Protein AF-A0A0G0KI42-F1 (afdb_monomer)

InterPro domains:
  IPR036388 Winged helix-like DNA-binding domain superfamily [G3DSA:1.10.10.10] (18-71)
  IPR053925 RecX, third three-helical domain [PF21981] (20-65)

Organism: NCBI:txid1618432

Mean predicted aligned error: 8.14 Å

Radius of gyration: 13.74 Å; Cα contacts (8 Å, |Δi|>4): 38; chains: 1; bounding box: 31×19×41 Å

Solvent-accessible surface area (backbone atoms only — not comparable to full-atom values): 4206 Å² total; per-residue (Å²): 130,84,57,66,67,58,54,50,54,51,48,52,64,66,40,72,83,45,54,72,44,54,55,50,34,54,59,44,56,69,48,43,72,81,43,70,86,48,53,73,70,57,39,49,58,52,50,46,56,53,37,46,77,70,69,47,53,70,68,45,40,49,50,30,50,55,54,52,60,72,75,103

Sequence (72 aa):
GIDREIVESIMYQVLSIKSEEEVAKEALEKKARAWKSLEPLEFRKKAYGYLQRKGFEFEIVKKAVDNFLKKG

pLDDT: mean 80.7, std 14.98, range [48.44, 95.0]

Nearest PDB structures (foldseek):
  3e3v-assembly1_A  TM=7.574E-01  e=1.572E+00  Ligilactobacillus salivarius UCC118

Foldseek 3Di:
DPPPVVVVVVVCVVCVVPDLLVVLLVVLVVCCVVVVVPDLVRSLVVSQVVVVVVVDDNVSSCSSSVVVVVVD

Secondary structure (DSSP, 8-state):
---HHHHHHHHHHHHTTS-HHHHHHHHHHHHHGGGTTS-HHHHHHHHHHHHHTTT--HHHHHHHHHHHHHH-

Structure (mmCIF, N/CA/C/O backbone):
data_AF-A0A0G0KI42-F1
#
_entry.id   AF-A0A0G0KI42-F1
#
loop_
_atom_site.group_PDB
_atom_site.id
_atom_site.type_symbol
_atom_site.label_atom_id
_atom_site.label_alt_id
_atom_site.label_comp_id
_atom_site.label_asym_id
_atom_site.label_entity_id
_atom_site.label_seq_id
_atom_site.pdbx_PDB_ins_code
_atom_site.Cartn_x
_atom_site.Cartn_y
_atom_site.Cartn_z
_atom_site.occupancy
_atom_site.B_iso_or_equiv
_atom_site.auth_seq_id
_atom_site.auth_comp_id
_atom_site.auth_asym_id
_atom_site.auth_atom_id
_atom_site.pdbx_PDB_model_num
ATOM 1 N N . GLY A 1 1 ? 6.460 -3.752 -31.462 1.00 48.44 1 GLY A N 1
ATOM 2 C CA . GLY A 1 1 ? 6.504 -4.090 -30.030 1.00 48.44 1 GLY A CA 1
ATOM 3 C C . GLY A 1 1 ? 7.647 -3.315 -29.437 1.00 48.44 1 GLY A C 1
ATOM 4 O O . GLY A 1 1 ? 8.645 -3.172 -30.123 1.00 48.44 1 GLY A O 1
ATOM 5 N N . ILE A 1 2 ? 7.474 -2.731 -28.256 1.00 52.47 2 ILE A N 1
ATOM 6 C CA . ILE A 1 2 ? 8.583 -2.054 -27.578 1.00 52.47 2 ILE A CA 1
ATOM 7 C C . ILE A 1 2 ? 9.454 -3.154 -26.973 1.00 52.47 2 ILE A C 1
ATOM 9 O O . ILE A 1 2 ? 8.930 -4.002 -26.248 1.00 52.47 2 ILE A O 1
ATOM 13 N N . ASP A 1 3 ? 10.737 -3.161 -27.325 1.00 59.91 3 ASP A N 1
ATOM 14 C CA . ASP A 1 3 ? 11.726 -4.094 -26.794 1.00 59.91 3 ASP A CA 1
ATOM 15 C C . ASP A 1 3 ? 11.740 -4.045 -25.269 1.00 59.91 3 ASP A C 1
ATOM 17 O O . ASP A 1 3 ? 11.872 -2.980 -24.657 1.00 59.91 3 ASP A O 1
ATOM 21 N N . ARG A 1 4 ? 11.573 -5.218 -24.656 1.00 57.38 4 ARG A N 1
ATOM 22 C CA . ARG A 1 4 ? 11.474 -5.377 -23.201 1.00 57.38 4 ARG A CA 1
ATOM 23 C C . ARG A 1 4 ? 12.728 -4.849 -22.496 1.00 57.38 4 ARG A C 1
ATOM 25 O O . ARG A 1 4 ? 12.618 -4.252 -21.433 1.00 57.38 4 ARG A O 1
ATOM 32 N N . GLU A 1 5 ? 13.875 -4.945 -23.166 1.00 59.28 5 GLU A N 1
ATOM 33 C CA . GLU A 1 5 ? 15.165 -4.413 -22.717 1.00 59.28 5 GLU A CA 1
ATOM 34 C C . GLU A 1 5 ? 15.179 -2.879 -22.612 1.00 59.28 5 GLU A C 1
ATOM 36 O O . GLU A 1 5 ? 15.748 -2.324 -21.674 1.00 59.28 5 GLU A O 1
ATOM 41 N N . ILE A 1 6 ? 14.501 -2.170 -23.525 1.00 61.16 6 ILE A N 1
ATOM 42 C CA . ILE A 1 6 ? 14.399 -0.702 -23.479 1.00 61.16 6 ILE A CA 1
ATOM 43 C C . ILE A 1 6 ? 13.493 -0.279 -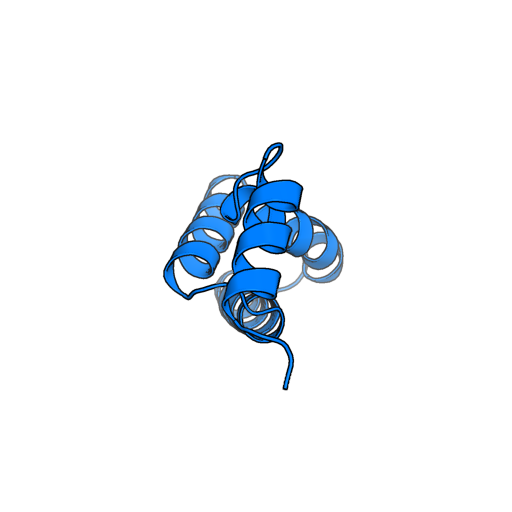22.319 1.00 61.16 6 ILE A C 1
ATOM 45 O O . ILE A 1 6 ? 13.797 0.681 -21.611 1.00 61.16 6 ILE A O 1
ATOM 49 N N . VAL A 1 7 ? 12.394 -1.007 -22.099 1.00 61.03 7 VAL A N 1
ATOM 50 C CA . VAL A 1 7 ? 11.475 -0.740 -20.983 1.00 61.03 7 VAL A CA 1
ATOM 51 C C . VAL A 1 7 ? 12.183 -0.944 -19.649 1.00 61.03 7 VAL A C 1
ATOM 53 O O . VAL A 1 7 ? 12.113 -0.066 -18.793 1.00 61.03 7 VAL A O 1
ATOM 56 N N . GLU A 1 8 ? 12.906 -2.052 -19.493 1.00 58.97 8 GLU A N 1
ATOM 57 C CA . GLU A 1 8 ? 13.675 -2.340 -18.283 1.00 58.97 8 GLU A CA 1
ATOM 58 C C . GLU A 1 8 ? 14.771 -1.291 -18.069 1.00 58.97 8 GLU A C 1
ATOM 60 O O . GLU A 1 8 ? 14.848 -0.710 -16.989 1.00 58.97 8 GLU A O 1
ATOM 65 N N . SER A 1 9 ? 15.548 -0.942 -19.098 1.00 55.47 9 SER A N 1
ATOM 66 C CA . SER A 1 9 ? 16.624 0.049 -18.967 1.00 55.47 9 SER A CA 1
ATOM 67 C C . SER A 1 9 ? 16.115 1.453 -18.611 1.00 55.47 9 SER A C 1
ATOM 69 O O . SER A 1 9 ? 16.768 2.155 -17.836 1.00 55.47 9 SER A O 1
ATOM 71 N N . ILE A 1 10 ? 14.956 1.875 -19.133 1.00 60.12 10 ILE A N 1
ATOM 72 C CA . ILE A 1 10 ? 14.326 3.151 -18.752 1.00 60.12 10 ILE A CA 1
ATOM 73 C C . ILE A 1 10 ? 13.763 3.059 -17.332 1.00 60.12 10 ILE A C 1
ATOM 75 O O . ILE A 1 10 ? 13.911 3.999 -16.551 1.00 60.12 10 ILE A O 1
ATOM 79 N N . MET A 1 11 ? 13.154 1.927 -16.969 1.00 55.53 11 MET A N 1
ATOM 80 C CA . MET A 1 11 ? 12.650 1.697 -15.618 1.00 55.53 11 MET A CA 1
ATOM 81 C C . MET A 1 11 ? 13.789 1.788 -14.597 1.00 55.53 11 MET A C 1
ATOM 83 O O . MET A 1 11 ? 13.654 2.515 -13.619 1.00 55.53 11 MET A O 1
ATOM 87 N N . TYR A 1 12 ? 14.949 1.183 -14.869 1.00 55.59 12 TYR A N 1
ATOM 88 C CA . TYR A 1 12 ? 16.150 1.308 -14.036 1.00 55.59 12 TYR A CA 1
ATOM 89 C C . TYR A 1 12 ? 16.689 2.744 -13.962 1.00 55.59 12 TYR A C 1
ATOM 91 O O . TYR A 1 12 ? 17.081 3.191 -12.885 1.00 55.59 1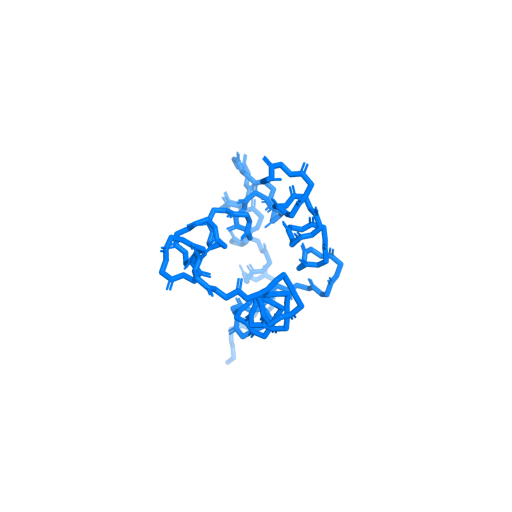2 TYR A O 1
ATOM 99 N N . GLN A 1 13 ? 16.667 3.502 -15.064 1.00 54.38 13 GLN A N 1
ATOM 100 C CA . GLN A 1 13 ? 17.103 4.905 -15.061 1.00 54.38 13 GLN A CA 1
ATOM 101 C C . GLN A 1 13 ? 16.156 5.831 -14.277 1.00 54.38 13 GLN A C 1
ATOM 103 O O . GLN A 1 13 ? 16.623 6.758 -13.618 1.00 54.38 13 GLN A O 1
ATOM 108 N N . VAL A 1 14 ? 14.842 5.573 -14.287 1.00 54.44 14 VAL A N 1
ATOM 109 C CA . VAL A 1 14 ? 13.845 6.355 -13.526 1.00 54.44 14 VAL A CA 1
ATOM 110 C C . VAL A 1 14 ? 13.781 5.924 -12.051 1.00 54.44 14 VAL A C 1
ATOM 112 O O . VAL A 1 14 ? 13.584 6.763 -11.171 1.00 54.44 14 VAL A O 1
ATOM 115 N N . LEU A 1 15 ? 14.003 4.638 -11.758 1.00 52.22 15 LEU A N 1
ATOM 116 C CA . LEU A 1 15 ? 14.087 4.081 -10.399 1.00 52.22 15 LEU A CA 1
ATOM 117 C C . LEU A 1 15 ? 15.417 4.394 -9.696 1.00 52.22 15 LEU A C 1
ATOM 119 O O . LEU A 1 15 ? 15.536 4.174 -8.494 1.00 52.22 15 LEU A O 1
ATOM 123 N N . SER A 1 16 ? 16.399 4.978 -10.391 1.00 53.19 16 SER A N 1
ATOM 124 C CA . SER A 1 16 ? 17.715 5.322 -9.829 1.00 53.19 16 SER A CA 1
ATOM 125 C C . SER A 1 16 ? 17.679 6.370 -8.695 1.00 53.19 16 SER A C 1
ATOM 127 O O . SER A 1 16 ? 18.731 6.716 -8.159 1.00 53.19 16 SER A O 1
ATOM 129 N N . ILE A 1 17 ? 16.501 6.883 -8.312 1.00 59.25 17 ILE A N 1
ATOM 130 C CA . ILE A 1 17 ? 16.319 7.825 -7.191 1.00 59.25 17 ILE A CA 1
ATOM 131 C C . ILE A 1 17 ? 15.314 7.302 -6.142 1.00 59.25 17 ILE A C 1
ATOM 133 O O . ILE A 1 17 ? 15.347 7.759 -5.002 1.00 59.25 17 ILE A O 1
ATOM 137 N N . LYS A 1 18 ? 14.430 6.350 -6.484 1.00 65.19 18 LYS A N 1
ATOM 138 C CA . LYS A 1 18 ? 13.398 5.814 -5.575 1.00 65.19 18 LYS A CA 1
ATOM 139 C C . LYS A 1 18 ? 13.117 4.343 -5.850 1.00 65.19 18 LYS A C 1
ATOM 141 O O . LYS A 1 18 ? 12.924 3.950 -6.997 1.00 65.19 18 LYS A O 1
ATOM 146 N N . SER A 1 19 ? 13.002 3.559 -4.784 1.00 82.44 19 SER A N 1
ATOM 147 C CA . SER A 1 19 ? 12.632 2.143 -4.868 1.00 82.44 19 SER A CA 1
ATOM 148 C C . SER A 1 19 ? 11.187 1.989 -5.361 1.00 82.44 19 SER A C 1
ATOM 150 O O . SER A 1 19 ? 10.336 2.824 -5.050 1.00 82.44 19 SER A O 1
ATOM 152 N N . GLU A 1 20 ? 10.854 0.897 -6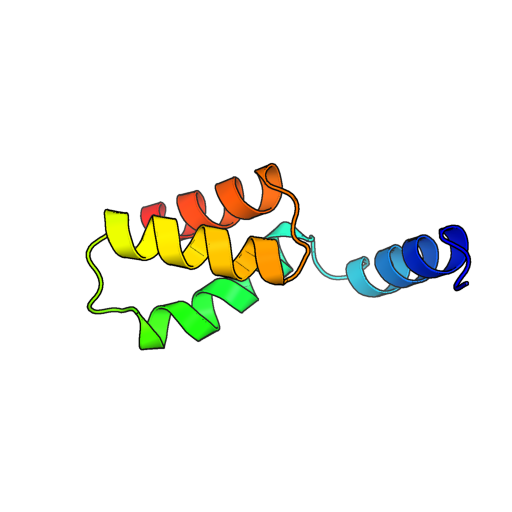.059 1.00 82.50 20 GLU A N 1
ATOM 153 C CA . GLU A 1 20 ? 9.470 0.624 -6.501 1.00 82.50 20 GLU A CA 1
ATOM 154 C C . GLU A 1 20 ? 8.457 0.660 -5.344 1.00 82.50 20 GLU A C 1
ATOM 156 O O . GLU A 1 20 ? 7.330 1.132 -5.504 1.00 82.50 20 GLU A O 1
ATOM 161 N N . GLU A 1 21 ? 8.878 0.229 -4.151 1.00 84.81 21 GLU A N 1
ATOM 162 C CA . GLU A 1 21 ? 8.091 0.331 -2.920 1.00 84.81 21 GLU A CA 1
ATOM 163 C C . GLU A 1 21 ? 7.745 1.783 -2.560 1.00 84.81 21 GLU A C 1
ATOM 165 O O . GLU A 1 21 ? 6.607 2.075 -2.188 1.00 84.81 21 GLU A O 1
ATOM 170 N N . GLU A 1 22 ? 8.694 2.709 -2.692 1.00 85.50 22 GLU A N 1
ATOM 171 C CA . GLU A 1 22 ? 8.475 4.125 -2.392 1.00 85.50 22 GLU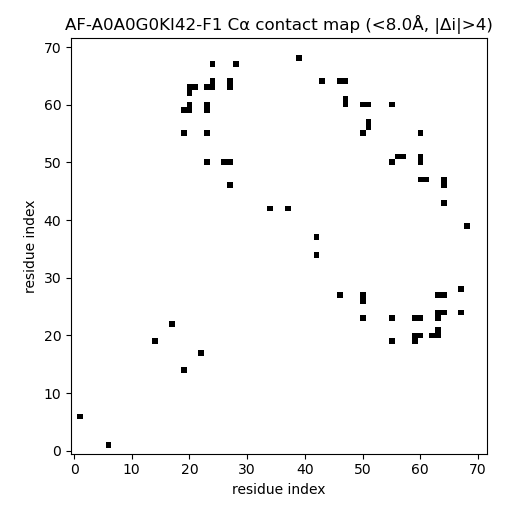 A CA 1
ATOM 172 C C . GLU A 1 22 ? 7.491 4.744 -3.385 1.00 85.50 22 GLU A C 1
ATOM 174 O O . GLU A 1 22 ? 6.579 5.473 -2.989 1.00 85.50 22 GLU A O 1
ATOM 179 N N . VAL A 1 23 ? 7.603 4.380 -4.665 1.00 89.50 23 VAL A N 1
ATOM 180 C CA . VAL A 1 23 ? 6.664 4.814 -5.708 1.00 89.50 23 VAL A CA 1
ATOM 181 C C . VAL A 1 23 ? 5.253 4.276 -5.431 1.00 89.50 23 VAL A C 1
ATOM 183 O O . VAL A 1 23 ? 4.269 5.022 -5.519 1.00 89.50 23 VAL A O 1
ATOM 186 N N . ALA A 1 24 ? 5.131 3.004 -5.042 1.00 90.25 24 ALA A N 1
ATOM 187 C CA . ALA A 1 24 ? 3.856 2.402 -4.657 1.00 90.25 24 ALA A CA 1
ATOM 188 C C . ALA A 1 24 ? 3.255 3.078 -3.413 1.00 90.25 24 ALA A C 1
ATOM 190 O O . ALA A 1 24 ? 2.053 3.365 -3.379 1.00 90.25 24 ALA A O 1
ATOM 191 N N . LYS A 1 25 ? 4.086 3.398 -2.415 1.00 89.25 25 LYS A N 1
ATOM 192 C CA . LYS A 1 25 ? 3.675 4.091 -1.190 1.00 89.25 25 LYS A CA 1
ATOM 193 C C . LYS A 1 25 ? 3.150 5.494 -1.476 1.00 89.25 25 LYS A C 1
ATOM 195 O O . LYS A 1 25 ? 2.062 5.834 -1.019 1.00 89.25 25 LYS A O 1
ATOM 200 N N . GLU A 1 26 ? 3.852 6.288 -2.278 1.00 89.44 26 GLU A N 1
ATOM 201 C CA . GLU A 1 26 ? 3.390 7.627 -2.663 1.00 89.44 26 GLU A CA 1
ATOM 202 C C . GLU A 1 26 ? 2.075 7.580 -3.450 1.00 89.44 26 GLU A C 1
ATOM 204 O O . GLU A 1 26 ? 1.172 8.402 -3.246 1.00 89.44 26 GLU A O 1
ATOM 209 N N . ALA A 1 27 ? 1.937 6.602 -4.351 1.00 90.12 27 ALA A N 1
ATOM 210 C CA . ALA A 1 27 ? 0.701 6.392 -5.093 1.00 90.12 27 ALA A CA 1
ATOM 211 C C . ALA A 1 27 ? -0.468 6.036 -4.160 1.00 90.12 27 ALA A C 1
ATOM 213 O O . ALA A 1 27 ? -1.593 6.500 -4.392 1.00 90.12 27 ALA A O 1
ATOM 214 N N . LEU A 1 28 ? -0.203 5.235 -3.123 1.00 91.31 28 LEU A N 1
ATOM 215 C CA . LEU A 1 28 ? -1.175 4.846 -2.110 1.00 91.31 28 LEU A CA 1
ATOM 216 C C . LEU A 1 28 ? -1.557 6.023 -1.206 1.00 91.31 28 LEU A C 1
ATOM 218 O O . LEU A 1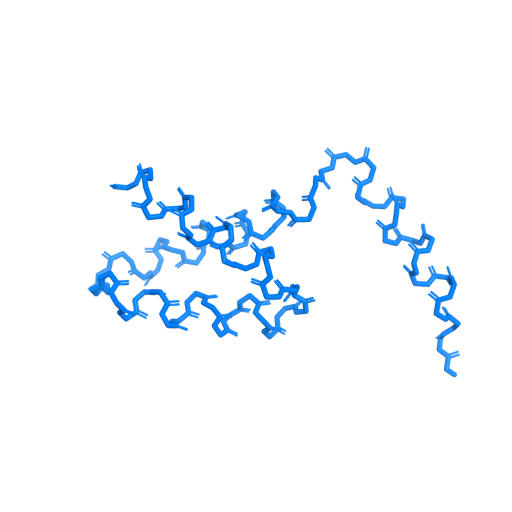 28 ? -2.746 6.278 -1.046 1.00 91.31 28 LEU A O 1
ATOM 222 N N . GLU A 1 29 ? -0.596 6.790 -0.688 1.00 89.81 29 GLU A N 1
ATOM 223 C CA . GLU A 1 29 ? -0.831 7.953 0.187 1.00 89.81 29 GLU A CA 1
ATOM 224 C C . GLU A 1 29 ? -1.743 9.000 -0.461 1.00 89.81 29 GLU A C 1
ATOM 226 O O . GLU A 1 29 ? -2.676 9.509 0.169 1.00 89.81 29 GLU A O 1
ATOM 231 N N . LYS A 1 30 ? -1.523 9.287 -1.751 1.00 88.25 30 LYS A N 1
ATOM 232 C CA . LYS A 1 30 ? -2.367 10.209 -2.528 1.00 88.25 30 LYS A CA 1
ATOM 233 C C . LYS A 1 30 ? -3.828 9.757 -2.556 1.00 88.25 30 LYS A C 1
ATOM 235 O O . LYS A 1 30 ? -4.730 10.587 -2.455 1.00 88.25 30 LYS A O 1
ATOM 240 N N . LYS A 1 31 ? -4.075 8.450 -2.687 1.00 88.00 31 LYS A N 1
ATOM 241 C CA . LYS A 1 31 ? -5.433 7.887 -2.703 1.00 88.00 31 LYS A CA 1
ATOM 242 C C . LYS A 1 31 ? -6.008 7.648 -1.318 1.00 88.00 31 LYS A C 1
ATOM 244 O O . LYS A 1 31 ? -7.215 7.799 -1.151 1.00 88.00 31 LYS A O 1
ATOM 249 N N . ALA A 1 32 ? -5.176 7.355 -0.328 1.00 87.50 32 ALA A N 1
ATOM 250 C CA . ALA A 1 32 ? -5.620 7.067 1.022 1.00 87.50 32 ALA A CA 1
ATOM 251 C C . ALA A 1 32 ? -6.368 8.243 1.657 1.00 87.50 32 ALA A C 1
ATOM 253 O O . ALA A 1 32 ? -7.359 8.026 2.345 1.00 87.50 32 ALA A O 1
ATOM 254 N N . ARG A 1 33 ? -6.006 9.491 1.324 1.00 86.50 33 ARG A N 1
ATOM 255 C CA . ARG A 1 33 ? -6.769 10.684 1.744 1.00 86.50 33 ARG A CA 1
ATOM 256 C C . ARG A 1 33 ? -8.240 10.636 1.316 1.00 86.50 33 ARG A C 1
ATOM 258 O O . ARG A 1 33 ? -9.109 11.065 2.069 1.00 86.50 33 ARG A O 1
ATOM 265 N N . ALA A 1 34 ? -8.518 10.096 0.129 1.00 88.38 34 ALA A N 1
ATOM 266 C CA . ALA A 1 34 ? -9.872 9.926 -0.395 1.00 88.38 34 ALA A CA 1
ATOM 267 C C . ALA A 1 34 ? -10.578 8.672 0.152 1.00 88.38 34 ALA A C 1
ATOM 269 O O . ALA A 1 34 ? -11.781 8.518 -0.029 1.00 88.38 34 ALA A O 1
ATOM 270 N N . TRP A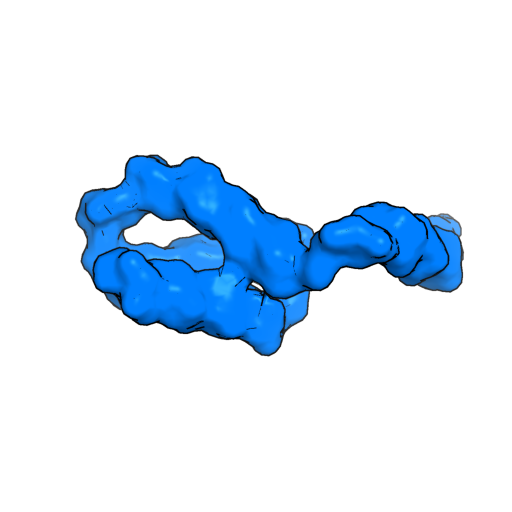 1 35 ? -9.840 7.765 0.794 1.00 91.44 35 TRP A N 1
ATOM 271 C CA . TRP A 1 35 ? -10.338 6.502 1.348 1.00 91.44 35 TRP A CA 1
ATOM 272 C C . TRP A 1 35 ? -10.264 6.450 2.874 1.00 91.44 35 TRP A C 1
ATOM 274 O O . TRP A 1 35 ? -10.441 5.386 3.452 1.00 91.44 35 TRP A O 1
ATOM 284 N N . LYS A 1 36 ? -10.033 7.593 3.525 1.00 82.81 36 LYS A N 1
ATOM 285 C CA . LYS A 1 36 ? -9.874 7.709 4.981 1.00 82.81 36 LYS A CA 1
ATOM 286 C C . LYS A 1 36 ? -11.065 7.190 5.796 1.00 82.81 36 LYS A C 1
ATOM 288 O O . LYS A 1 36 ? -10.917 6.942 6.980 1.00 82.81 36 LYS A O 1
ATOM 293 N N . SER A 1 37 ? -12.241 7.090 5.177 1.00 87.44 37 SER A N 1
ATOM 294 C CA . SER A 1 37 ? -13.476 6.613 5.804 1.00 87.44 37 SER A CA 1
ATOM 295 C C . SER A 1 37 ? -13.742 5.125 5.577 1.00 87.44 37 SER A C 1
ATOM 297 O O . SER A 1 37 ? -14.764 4.633 6.039 1.00 87.44 37 SER A O 1
ATO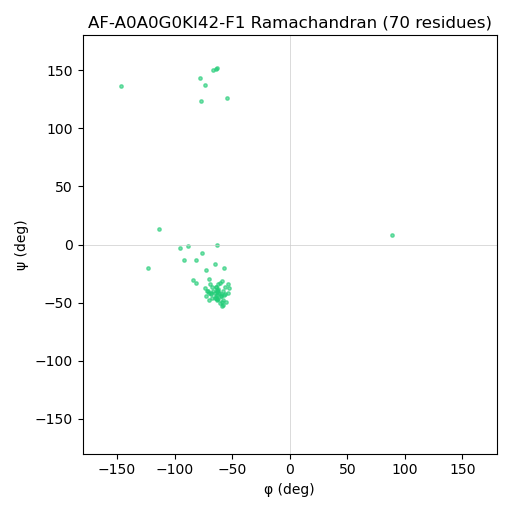M 299 N N . LEU A 1 38 ? -12.894 4.431 4.811 1.00 89.06 38 LEU A N 1
ATOM 300 C CA . LEU A 1 38 ? -13.037 2.993 4.601 1.00 89.06 38 LEU A CA 1
ATOM 301 C C . LEU A 1 38 ? -12.527 2.240 5.820 1.00 89.06 38 LEU A C 1
ATOM 303 O O . LEU A 1 38 ? -11.496 2.600 6.391 1.00 89.06 38 LEU A O 1
ATOM 307 N N . GLU A 1 39 ? -13.198 1.143 6.156 1.00 89.19 39 GLU A N 1
ATOM 308 C CA . GLU A 1 39 ? -12.682 0.231 7.165 1.00 89.19 39 GLU A CA 1
ATOM 309 C C . GLU A 1 39 ? -11.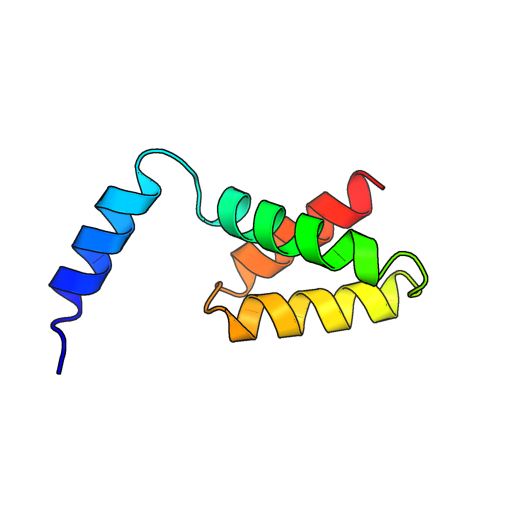347 -0.388 6.713 1.00 89.19 39 GLU A C 1
ATOM 311 O O . GLU A 1 39 ? -11.123 -0.569 5.509 1.00 89.19 39 GLU A O 1
ATOM 316 N N . PRO A 1 40 ? -10.455 -0.777 7.643 1.00 86.44 40 PRO A N 1
ATOM 317 C CA . PRO A 1 40 ? -9.120 -1.276 7.305 1.00 86.44 40 PRO A CA 1
ATOM 318 C C . PRO A 1 40 ? -9.119 -2.425 6.286 1.00 86.44 40 PRO A C 1
ATOM 320 O O . PRO A 1 40 ? -8.264 -2.485 5.399 1.00 86.44 40 PRO A O 1
ATOM 323 N N . LEU A 1 41 ? -10.103 -3.327 6.367 1.00 89.50 41 LEU A N 1
ATOM 324 C CA . LEU A 1 41 ? -10.242 -4.453 5.443 1.00 89.50 41 LEU A CA 1
ATOM 325 C C . LEU A 1 41 ? -10.658 -4.005 4.032 1.00 89.50 41 LEU A C 1
ATOM 327 O O . LEU A 1 41 ? -10.125 -4.507 3.038 1.00 89.50 41 LEU A O 1
ATOM 331 N N . GLU A 1 42 ? -11.590 -3.057 3.935 1.00 91.38 42 GLU A N 1
ATOM 332 C CA . GLU A 1 42 ? -12.035 -2.483 2.663 1.00 91.38 42 GLU A CA 1
ATOM 333 C C . GLU A 1 42 ? -10.937 -1.640 2.018 1.00 91.38 42 GLU A C 1
ATOM 335 O O . GLU A 1 42 ? -10.671 -1.770 0.818 1.00 91.38 42 GLU A O 1
ATOM 340 N N . PHE A 1 43 ? -10.240 -0.837 2.827 1.00 92.62 43 PHE A N 1
ATOM 341 C CA . PHE A 1 43 ? -9.061 -0.094 2.408 1.00 92.62 43 PHE A CA 1
ATOM 342 C C . PHE A 1 43 ? -8.016 -1.037 1.815 1.00 92.62 43 PHE A C 1
ATOM 344 O O . PHE A 1 43 ? -7.548 -0.801 0.701 1.00 92.62 43 PHE A O 1
ATOM 351 N N . ARG A 1 44 ? -7.697 -2.139 2.508 1.00 92.06 44 ARG A N 1
ATOM 352 C CA . ARG A 1 44 ? -6.708 -3.121 2.050 1.00 92.06 44 ARG A CA 1
ATOM 353 C C . ARG A 1 44 ? -7.086 -3.693 0.685 1.00 92.06 44 ARG A C 1
ATOM 355 O O . ARG A 1 44 ? -6.294 -3.603 -0.247 1.00 92.06 44 ARG A O 1
ATOM 362 N N . LYS A 1 45 ? -8.310 -4.202 0.519 1.00 93.81 45 LYS A N 1
ATOM 363 C CA . LYS A 1 45 ? -8.782 -4.743 -0.772 1.00 93.81 45 LYS A CA 1
ATOM 364 C C . LYS A 1 45 ? -8.684 -3.706 -1.897 1.00 93.81 45 LYS A C 1
ATOM 366 O O . LYS A 1 45 ? -8.207 -4.007 -2.993 1.00 93.81 45 LYS A O 1
ATOM 371 N N . LYS A 1 46 ? -9.091 -2.465 -1.617 1.00 94.44 46 LYS A N 1
ATOM 372 C CA . LYS A 1 46 ? -9.079 -1.369 -2.592 1.00 94.44 46 LYS A CA 1
ATOM 373 C C . LYS A 1 46 ? -7.664 -0.933 -2.970 1.00 94.44 46 LYS A C 1
ATOM 375 O O . LYS A 1 46 ? -7.394 -0.707 -4.150 1.00 94.44 46 LYS A O 1
ATOM 380 N N . ALA A 1 47 ? -6.771 -0.849 -1.988 1.00 93.81 47 ALA A N 1
ATOM 381 C CA . ALA A 1 47 ? -5.371 -0.496 -2.165 1.00 93.81 47 ALA A CA 1
ATOM 382 C C . ALA A 1 47 ? -4.627 -1.537 -3.009 1.00 93.81 47 ALA A C 1
ATOM 384 O O . ALA A 1 47 ? -3.939 -1.162 -3.958 1.00 93.81 47 ALA A O 1
ATOM 385 N N . TYR A 1 48 ? -4.847 -2.828 -2.735 1.00 94.69 48 TYR A N 1
ATOM 386 C CA . TYR A 1 48 ? -4.266 -3.914 -3.525 1.00 94.69 48 TYR A CA 1
ATOM 387 C C . TYR A 1 48 ? -4.694 -3.828 -4.989 1.00 94.69 48 TYR A C 1
ATOM 389 O O . TYR A 1 48 ? -3.847 -3.735 -5.875 1.00 94.69 48 TYR A O 1
ATOM 397 N N . GLY A 1 49 ? -6.003 -3.750 -5.249 1.00 94.38 49 GLY A N 1
ATOM 398 C CA . GLY A 1 49 ? -6.504 -3.654 -6.619 1.00 94.38 49 GLY A CA 1
ATOM 399 C C . GLY A 1 49 ? -6.045 -2.384 -7.345 1.00 94.38 49 GLY A C 1
ATOM 400 O O . GLY A 1 49 ? -5.816 -2.404 -8.551 1.00 94.38 49 GLY A O 1
ATOM 401 N N . TYR A 1 50 ? -5.894 -1.263 -6.635 1.00 95.00 50 TYR A N 1
ATOM 402 C CA . TYR A 1 50 ? -5.396 -0.020 -7.224 1.00 95.00 50 TYR A CA 1
ATOM 403 C C . TYR A 1 50 ? -3.928 -0.109 -7.643 1.00 95.00 50 TYR A C 1
ATOM 405 O O . TYR A 1 50 ? -3.598 0.317 -8.750 1.00 95.00 50 TYR A O 1
ATOM 413 N N . LEU A 1 51 ? -3.064 -0.656 -6.787 1.00 93.44 51 LEU A N 1
ATOM 414 C CA . LEU A 1 51 ? -1.639 -0.768 -7.083 1.00 93.44 51 LEU A CA 1
ATOM 415 C C . LEU A 1 51 ? -1.361 -1.872 -8.120 1.00 93.44 51 LEU A C 1
ATOM 417 O O . LEU A 1 51 ? -0.580 -1.652 -9.039 1.00 93.44 51 LEU A O 1
ATOM 421 N N . GLN A 1 52 ? -2.080 -2.995 -8.082 1.00 92.06 52 GLN A N 1
ATOM 422 C CA . GLN A 1 52 ? -1.971 -4.025 -9.124 1.00 92.06 52 GLN A CA 1
ATOM 423 C C . GLN A 1 52 ? -2.367 -3.495 -10.510 1.00 92.06 52 GLN A C 1
ATOM 425 O O . GLN A 1 52 ? -1.660 -3.728 -11.484 1.00 92.06 52 GLN A O 1
ATOM 430 N N . ARG A 1 53 ? -3.443 -2.695 -10.614 1.00 92.81 53 ARG A N 1
ATOM 431 C CA . ARG A 1 53 ? -3.818 -2.029 -11.881 1.00 92.81 53 ARG A CA 1
ATOM 432 C C . ARG A 1 53 ? -2.791 -1.002 -12.363 1.00 92.81 53 ARG A C 1
ATOM 434 O O . ARG A 1 53 ? -2.843 -0.598 -13.519 1.00 92.81 53 ARG A O 1
ATOM 441 N N . LYS A 1 54 ? -1.890 -0.555 -11.487 1.00 87.50 54 LYS A N 1
ATOM 442 C CA . LYS A 1 54 ? -0.758 0.313 -11.834 1.00 87.50 54 LYS A CA 1
ATOM 443 C C . LYS A 1 54 ? 0.492 -0.464 -12.252 1.00 87.50 54 LYS A C 1
ATOM 445 O O . LYS A 1 54 ? 1.473 0.178 -12.604 1.00 87.50 54 LYS A O 1
ATOM 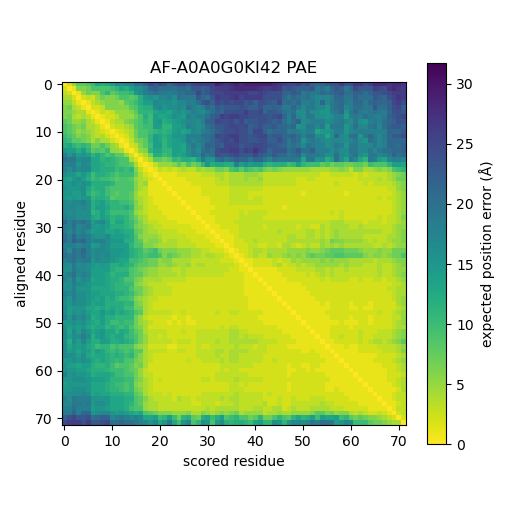450 N N . GLY A 1 55 ? 0.444 -1.796 -12.240 1.00 87.75 55 GLY A N 1
ATOM 451 C CA . GLY A 1 55 ? 1.547 -2.656 -12.662 1.00 87.75 55 GLY A CA 1
ATOM 452 C C . GLY A 1 55 ? 2.534 -3.018 -11.554 1.00 87.75 55 GLY A C 1
ATOM 453 O O . GLY A 1 55 ? 3.554 -3.619 -11.855 1.00 87.75 55 GLY A O 1
ATOM 454 N N . PHE A 1 56 ? 2.251 -2.684 -10.289 1.00 90.88 56 PHE A N 1
ATOM 455 C CA . PHE A 1 56 ? 3.122 -3.085 -9.183 1.00 90.88 56 PHE A CA 1
ATOM 456 C C . PHE A 1 56 ? 2.980 -4.578 -8.882 1.00 90.88 56 PHE A C 1
ATOM 458 O O . PHE A 1 56 ? 1.862 -5.100 -8.792 1.00 90.88 56 PHE A O 1
ATOM 465 N N . GLU A 1 57 ? 4.111 -5.243 -8.657 1.00 90.69 57 GLU A N 1
ATOM 466 C CA . GLU A 1 57 ? 4.134 -6.647 -8.260 1.00 90.69 57 GLU A CA 1
ATOM 467 C C . GLU A 1 57 ? 3.478 -6.878 -6.898 1.00 90.69 57 GLU A C 1
ATOM 469 O O . GLU A 1 57 ? 3.498 -6.021 -6.011 1.00 90.69 57 GLU A O 1
ATOM 474 N N . PHE A 1 58 ? 2.920 -8.076 -6.705 1.00 90.12 58 PHE A N 1
ATOM 475 C CA . PHE A 1 58 ? 2.184 -8.429 -5.491 1.00 90.12 58 PHE A CA 1
ATOM 476 C C . PHE A 1 58 ? 2.986 -8.178 -4.206 1.00 90.12 58 PHE A C 1
ATOM 478 O O . PHE A 1 58 ? 2.432 -7.658 -3.237 1.00 90.12 58 PHE A O 1
ATOM 485 N N . GLU A 1 59 ? 4.280 -8.502 -4.191 1.00 91.19 59 GLU A N 1
ATOM 486 C CA . GLU A 1 59 ? 5.126 -8.284 -3.016 1.00 91.19 59 GLU A CA 1
ATOM 487 C C . GLU A 1 59 ? 5.296 -6.799 -2.683 1.00 91.19 59 GLU A C 1
ATOM 489 O O . GLU A 1 59 ? 5.200 -6.415 -1.515 1.00 91.19 59 GLU A O 1
ATOM 494 N N . ILE A 1 60 ? 5.484 -5.960 -3.705 1.00 92.75 60 ILE A N 1
ATOM 495 C CA . ILE A 1 60 ? 5.594 -4.504 -3.567 1.00 92.75 60 ILE A CA 1
ATOM 496 C C . ILE A 1 60 ? 4.277 -3.926 -3.051 1.00 92.75 60 ILE A C 1
ATOM 498 O O . ILE A 1 60 ? 4.263 -3.154 -2.090 1.00 92.75 60 ILE A O 1
ATOM 502 N N . VAL A 1 61 ? 3.154 -4.358 -3.630 1.00 93.31 61 VAL A N 1
ATOM 503 C CA . VAL A 1 61 ? 1.812 -3.973 -3.180 1.00 93.31 61 VAL A CA 1
ATOM 504 C C . VAL A 1 61 ? 1.597 -4.355 -1.720 1.00 93.31 61 VAL A C 1
ATOM 506 O O . VAL A 1 61 ? 1.150 -3.530 -0.922 1.00 93.31 61 VAL A O 1
ATOM 509 N N . LYS A 1 62 ? 1.946 -5.588 -1.347 1.00 93.00 62 LYS A N 1
ATOM 510 C CA . LYS A 1 62 ? 1.796 -6.081 0.020 1.00 93.00 62 LYS A CA 1
ATOM 511 C C . LYS A 1 62 ? 2.611 -5.253 1.006 1.00 93.00 62 LYS A C 1
ATOM 513 O O . LYS A 1 62 ? 2.048 -4.800 2.002 1.00 93.00 62 LYS A O 1
ATOM 518 N N . LYS A 1 63 ? 3.896 -5.023 0.721 1.00 91.38 63 LYS A N 1
ATOM 519 C CA . LYS A 1 63 ? 4.779 -4.199 1.561 1.00 91.38 63 LYS A CA 1
ATOM 520 C C . LYS A 1 63 ? 4.235 -2.781 1.712 1.00 91.38 63 LYS A C 1
ATOM 522 O O . LYS A 1 63 ? 4.070 -2.321 2.837 1.00 91.38 63 LYS A O 1
ATOM 527 N N . ALA A 1 64 ? 3.861 -2.130 0.609 1.00 91.31 64 ALA A N 1
ATOM 528 C CA . ALA A 1 64 ? 3.336 -0.768 0.627 1.00 91.31 64 ALA A CA 1
ATOM 529 C C . ALA A 1 64 ? 2.056 -0.640 1.473 1.00 91.31 64 ALA A C 1
ATOM 531 O O . ALA A 1 64 ? 1.938 0.285 2.278 1.00 91.31 64 ALA A O 1
ATOM 532 N N . VAL A 1 65 ? 1.110 -1.574 1.330 1.00 91.44 65 VAL A N 1
ATOM 533 C CA . VAL A 1 65 ? -0.159 -1.544 2.076 1.00 91.44 65 VAL A CA 1
ATOM 534 C C . VAL A 1 65 ? 0.036 -1.901 3.548 1.00 91.44 65 VAL A C 1
ATOM 536 O O . VAL A 1 65 ? -0.508 -1.213 4.411 1.00 91.44 65 VAL A O 1
ATOM 539 N N . ASP A 1 66 ? 0.817 -2.939 3.850 1.00 90.81 66 ASP A N 1
ATOM 540 C CA . ASP A 1 66 ? 1.091 -3.344 5.231 1.00 90.81 66 ASP A CA 1
ATOM 541 C C . ASP A 1 66 ? 1.855 -2.227 5.979 1.00 90.81 66 ASP A C 1
ATOM 543 O O . ASP A 1 66 ? 1.529 -1.914 7.124 1.00 90.81 66 ASP A O 1
ATOM 547 N N . ASN A 1 67 ? 2.818 -1.564 5.325 1.00 88.56 67 ASN A N 1
ATOM 548 C CA . ASN A 1 67 ? 3.552 -0.426 5.891 1.00 88.56 67 ASN A CA 1
ATOM 549 C C . ASN A 1 67 ? 2.664 0.805 6.093 1.00 88.56 67 ASN A C 1
ATOM 551 O O . ASN A 1 67 ? 2.831 1.524 7.078 1.00 88.56 67 ASN A O 1
ATOM 555 N N . PHE A 1 68 ? 1.719 1.053 5.185 1.00 87.06 68 PHE A N 1
ATOM 556 C CA . PHE A 1 68 ? 0.762 2.147 5.324 1.00 87.06 68 PHE A CA 1
ATOM 557 C C . PHE A 1 68 ? -0.168 1.933 6.526 1.00 87.06 68 PHE A C 1
ATOM 559 O O . PHE A 1 68 ? -0.341 2.844 7.328 1.00 87.06 68 PHE A O 1
ATOM 566 N N . LEU A 1 69 ? -0.707 0.721 6.692 1.00 85.69 69 LEU A N 1
ATOM 567 C CA . LEU A 1 69 ? -1.605 0.382 7.802 1.00 85.69 69 LEU A CA 1
ATOM 568 C C . LEU A 1 69 ? -0.901 0.327 9.165 1.00 85.69 69 LEU A C 1
ATOM 570 O O . LEU A 1 69 ? -1.530 0.614 10.171 1.00 85.69 69 LEU A O 1
ATOM 574 N N . LYS A 1 70 ? 0.392 -0.021 9.216 1.00 82.44 70 LYS A N 1
ATOM 575 C CA . LYS A 1 70 ? 1.185 0.008 10.461 1.00 82.44 70 LYS A CA 1
ATOM 576 C C . LYS A 1 70 ? 1.544 1.420 10.935 1.00 82.44 70 LYS A C 1
ATOM 578 O O . LYS A 1 70 ? 1.908 1.582 12.095 1.00 82.44 70 LYS A O 1
ATOM 583 N N . LYS A 1 71 ? 1.541 2.409 10.034 1.00 65.69 71 LYS A N 1
ATOM 584 C CA . LYS A 1 71 ? 1.863 3.812 10.348 1.00 65.69 71 LYS A CA 1
ATOM 585 C C . LYS A 1 71 ? 0.636 4.658 10.711 1.00 65.69 71 LYS A C 1
ATOM 587 O O . LYS A 1 71 ? 0.836 5.788 11.151 1.00 65.69 71 LYS A O 1
ATOM 592 N N . GLY A 1 72 ? -0.572 4.161 10.445 1.00 55.16 72 GLY A N 1
ATOM 593 C CA . GLY A 1 72 ? -1.843 4.857 10.665 1.00 55.16 72 GLY A CA 1
ATOM 594 C C . GLY A 1 72 ? -2.501 4.513 11.989 1.00 55.16 72 GLY A C 1
ATOM 595 O O . GLY A 1 72 ? -2.198 3.429 12.531 1.00 55.16 72 GLY A O 1
#